Protein AF-A0A925AE69-F1 (afdb_monomer)

Radius of gyration: 18.19 Å; Cα contacts (8 Å, |Δi|>4): 102; chains: 1; bounding box: 40×40×45 Å

Nearest PDB structures (foldseek):
  1q5w-assembly1_A  TM=8.153E-01  e=2.415E+00  Rattus norvegicus
  9dby-assembly1_M  TM=7.372E-01  e=3.594E+00  Homo sapiens
  4kt1-assembly1_E  TM=1.755E-01  e=3.594E+00  Homo sapiens
  4cdk-assembly4_F  TM=1.768E-01  e=5.715E+00  Homo sapiens

Mean predicted aligned error: 9.08 Å

Solvent-accessible surface area (backbone atoms only — not comparable to full-atom values): 6096 Å² total; per-residue (Å²): 143,66,73,69,63,56,73,70,42,56,83,77,28,79,81,66,82,87,84,86,74,83,62,47,44,97,85,67,46,67,72,71,64,61,80,40,80,56,70,51,74,49,74,58,87,92,47,73,50,77,44,68,33,28,40,46,94,78,38,67,69,34,62,35,88,82,84,63,47,82,39,61,36,52,45,61,48,40,93,86,78,62,48,73,37,72,79,82,76,76,80,128

Structure (mmCIF, N/CA/C/O backbone):
data_AF-A0A925AE69-F1
#
_entry.id   AF-A0A925AE69-F1
#
loop_
_atom_site.group_PDB
_atom_site.id
_atom_site.type_symbol
_atom_site.label_atom_id
_atom_site.label_alt_id
_atom_site.label_comp_id
_atom_site.label_asym_id
_atom_site.label_entity_id
_atom_site.label_seq_id
_atom_site.pdbx_PDB_ins_code
_atom_site.Cartn_x
_atom_site.Cartn_y
_atom_site.Cartn_z
_atom_site.occupancy
_atom_site.B_iso_or_equiv
_atom_site.auth_seq_id
_atom_site.auth_comp_id
_atom_site.auth_asym_id
_atom_site.auth_atom_id
_atom_site.pdbx_PDB_model_num
ATOM 1 N N . MET A 1 1 ? 2.114 8.669 21.690 1.00 47.25 1 MET A N 1
ATOM 2 C CA . MET A 1 1 ? 2.144 10.042 21.143 1.00 47.25 1 MET A CA 1
ATOM 3 C C . MET A 1 1 ? 0.938 10.226 20.226 1.00 47.25 1 MET A C 1
ATOM 5 O O . MET A 1 1 ? 1.053 10.005 19.035 1.00 47.25 1 MET A O 1
ATOM 9 N N . LEU A 1 2 ? -0.226 10.544 20.793 1.00 56.34 2 LEU A N 1
ATOM 10 C CA . LEU A 1 2 ? -1.406 11.043 20.072 1.00 56.34 2 LEU A CA 1
ATOM 11 C C . LEU A 1 2 ? -1.735 12.539 20.326 1.00 56.34 2 LEU A C 1
ATOM 13 O O . LEU A 1 2 ? -2.354 13.131 19.449 1.00 56.34 2 LEU A O 1
ATOM 17 N N . PRO A 1 3 ? -1.331 13.204 21.437 1.00 54.97 3 PRO A N 1
ATOM 18 C CA . PRO A 1 3 ? -1.961 14.474 21.823 1.00 54.97 3 PRO A CA 1
ATOM 19 C C . PRO A 1 3 ? -1.540 15.685 20.975 1.00 54.97 3 PRO A C 1
ATOM 21 O O . PRO A 1 3 ? -2.117 16.756 21.111 1.00 54.97 3 PRO A O 1
ATOM 24 N N . LEU A 1 4 ? -0.535 15.546 20.101 1.00 58.09 4 LEU A N 1
ATOM 25 C CA . LEU A 1 4 ? -0.015 16.672 19.320 1.00 58.09 4 LEU A CA 1
ATOM 26 C C . LEU A 1 4 ? -0.874 17.003 18.087 1.00 58.09 4 LEU A C 1
ATOM 28 O O . LEU A 1 4 ? -0.892 18.146 17.652 1.00 58.09 4 LEU A O 1
ATOM 32 N N . ILE A 1 5 ? -1.570 16.013 17.515 1.00 58.94 5 ILE A N 1
ATOM 33 C CA . ILE A 1 5 ? -2.340 16.195 16.273 1.00 58.94 5 ILE A CA 1
ATOM 34 C C . ILE A 1 5 ? -3.691 16.863 16.569 1.00 58.94 5 ILE A C 1
ATOM 36 O O . ILE A 1 5 ? -4.116 17.748 15.834 1.00 58.94 5 ILE A O 1
ATOM 40 N N . GLU A 1 6 ? -4.333 16.480 17.671 1.00 52.62 6 GLU A N 1
ATOM 41 C CA . GLU A 1 6 ? -5.623 17.028 18.105 1.00 52.62 6 GLU A CA 1
ATOM 42 C C . GLU A 1 6 ? -5.489 18.502 18.525 1.00 52.62 6 GLU A C 1
ATOM 44 O O . GLU A 1 6 ? -6.252 19.352 18.076 1.00 52.62 6 GLU A O 1
ATOM 49 N N . ALA A 1 7 ? -4.431 18.837 19.276 1.00 59.03 7 ALA A N 1
ATOM 50 C CA . ALA A 1 7 ? -4.151 20.206 19.713 1.00 59.03 7 ALA A CA 1
ATOM 51 C C . ALA A 1 7 ? -3.761 21.166 18.569 1.00 59.03 7 ALA A C 1
ATOM 53 O O . ALA A 1 7 ? -3.912 22.377 18.711 1.00 59.03 7 ALA A O 1
ATOM 54 N N . ALA A 1 8 ? -3.258 20.652 17.440 1.00 63.16 8 ALA A N 1
ATOM 55 C CA . ALA A 1 8 ? -2.820 21.468 16.304 1.00 63.16 8 ALA A CA 1
ATOM 56 C C . ALA A 1 8 ? -3.940 21.779 15.291 1.00 63.16 8 ALA A C 1
ATOM 58 O O . ALA A 1 8 ? -3.788 22.695 14.486 1.00 63.16 8 ALA A O 1
ATOM 59 N N . ALA A 1 9 ? -5.046 21.027 15.306 1.00 66.44 9 ALA A N 1
ATOM 60 C CA . ALA A 1 9 ? -6.085 21.093 14.275 1.00 66.44 9 ALA A CA 1
ATOM 61 C C . ALA A 1 9 ? -7.215 22.106 14.562 1.00 66.44 9 ALA A C 1
ATOM 63 O O . ALA A 1 9 ? -8.031 22.366 13.676 1.00 66.44 9 ALA A O 1
ATOM 64 N N . GLY A 1 10 ? -7.268 22.697 15.763 1.00 68.38 10 GLY A N 1
ATOM 65 C CA . GLY A 1 10 ? -8.338 23.627 16.156 1.00 68.38 10 GLY A CA 1
ATOM 66 C C . GLY A 1 10 ? -9.736 23.007 16.007 1.00 68.38 10 GLY A C 1
ATOM 67 O O . GLY A 1 10 ? -9.892 21.794 16.120 1.00 68.38 10 GLY A O 1
ATOM 68 N N . GLU A 1 11 ? -10.749 23.816 15.687 1.00 69.88 11 GLU A N 1
ATOM 69 C CA . GLU A 1 11 ? -12.138 23.348 15.494 1.00 69.88 11 GLU A CA 1
ATOM 70 C C . GLU A 1 11 ? -12.288 22.308 14.358 1.00 69.88 11 GLU A C 1
ATOM 72 O O . GLU A 1 11 ? -13.187 21.471 14.391 1.00 69.88 11 GLU A O 1
ATOM 77 N N . MET A 1 12 ? -11.378 22.274 13.369 1.00 66.19 12 MET A N 1
ATOM 78 C CA . MET A 1 12 ? -11.375 21.228 12.328 1.00 66.19 12 MET A CA 1
ATOM 79 C C . MET A 1 12 ? -11.020 19.836 12.879 1.00 66.19 12 MET A C 1
ATOM 81 O O . MET A 1 12 ? -11.368 18.827 12.262 1.00 66.19 12 MET A O 1
ATOM 85 N N . GLY A 1 13 ? -10.327 19.770 14.019 1.00 65.31 13 GLY A N 1
ATOM 86 C CA . GLY A 1 13 ? -9.919 18.523 14.664 1.00 65.31 13 GLY A CA 1
ATOM 87 C C . GLY A 1 13 ? -11.032 17.818 15.435 1.00 65.31 13 GLY A C 1
ATOM 88 O O . GLY A 1 13 ? -10.929 16.611 15.638 1.00 65.31 13 GLY A O 1
ATOM 89 N N . GLU A 1 14 ? -12.106 18.526 15.808 1.00 71.31 14 GLU A N 1
ATOM 90 C CA . GLU A 1 14 ? -13.136 18.021 16.736 1.00 71.31 14 GLU A CA 1
ATOM 91 C C . GLU A 1 14 ? -13.862 16.760 16.238 1.00 71.31 14 GLU A C 1
ATOM 93 O O . GLU A 1 14 ? -14.396 15.993 17.035 1.00 71.31 14 GLU A O 1
ATOM 98 N N . ASN A 1 15 ? -13.859 16.504 14.925 1.00 73.75 15 ASN A N 1
ATOM 99 C CA . ASN A 1 15 ? -14.465 15.311 14.323 1.00 73.75 15 ASN A CA 1
ATOM 100 C C . ASN A 1 15 ? -13.450 14.344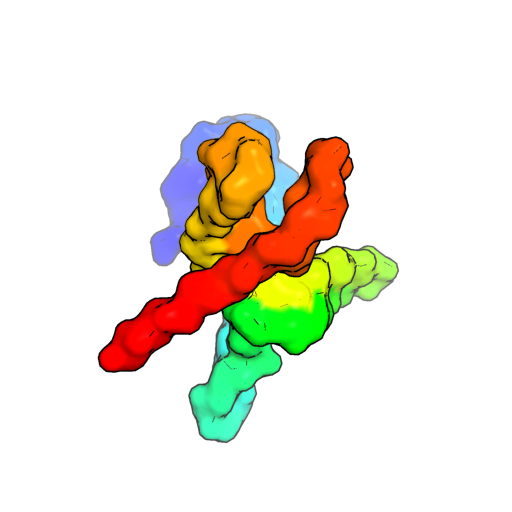 13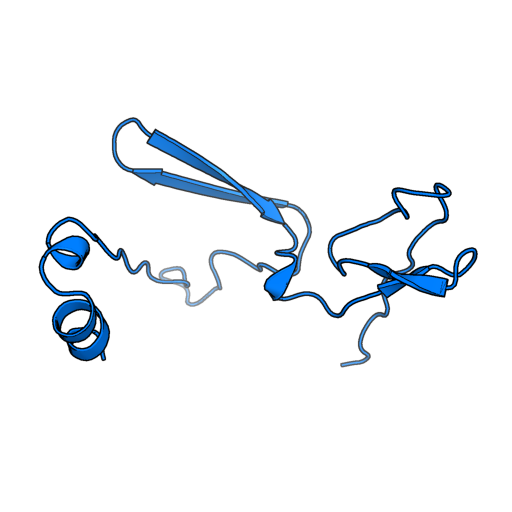.686 1.00 73.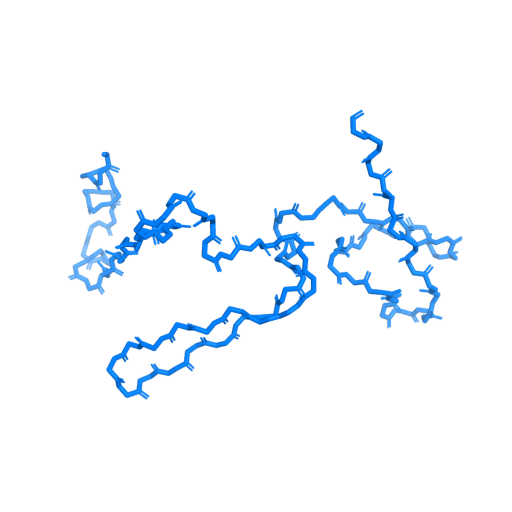75 15 ASN A C 1
ATOM 102 O O . ASN A 1 15 ? -13.845 13.418 12.969 1.00 73.75 15 ASN A O 1
ATOM 106 N N . MET A 1 16 ? -12.147 14.515 13.927 1.00 77.88 16 MET A N 1
ATOM 107 C CA . MET A 1 16 ? -11.136 13.589 13.420 1.00 77.88 16 MET A CA 1
ATOM 108 C C . MET A 1 16 ? -10.955 12.401 14.370 1.00 77.88 16 MET A C 1
ATOM 110 O O . MET A 1 16 ? -10.470 12.542 15.486 1.00 77.88 16 MET A O 1
ATOM 114 N N . GLN A 1 17 ? -11.291 11.200 13.900 1.00 77.75 17 GLN A N 1
ATOM 115 C CA . GLN A 1 17 ? -11.116 9.964 14.665 1.00 77.75 17 GLN A CA 1
ATOM 116 C C . GLN A 1 17 ? -9.954 9.148 14.098 1.00 77.75 17 GLN A C 1
ATOM 118 O O . GLN A 1 17 ? -9.968 8.758 12.929 1.00 77.75 17 GLN A O 1
ATOM 123 N N . VAL A 1 18 ? -8.952 8.866 14.932 1.00 80.75 18 VAL A N 1
ATOM 124 C CA . VAL A 1 18 ? -7.805 8.026 14.567 1.00 80.75 18 VAL A CA 1
ATOM 125 C C . VAL A 1 18 ? -7.945 6.666 15.240 1.00 80.75 18 VAL A C 1
ATOM 127 O O . VAL A 1 18 ? -8.014 6.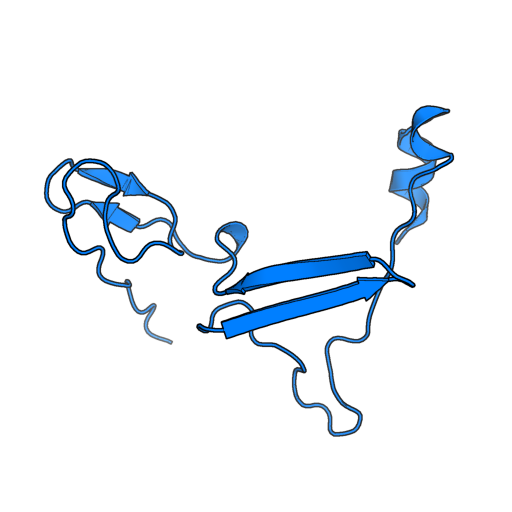570 16.463 1.00 80.75 18 VAL A O 1
ATOM 130 N N . PHE A 1 19 ? -7.953 5.605 14.437 1.00 82.62 19 PHE A N 1
ATOM 131 C CA . PHE A 1 19 ? -8.036 4.228 14.916 1.00 82.62 19 PHE A CA 1
ATOM 132 C C . PHE A 1 19 ? -6.684 3.534 14.768 1.00 82.62 19 PHE A C 1
ATOM 134 O O . PHE A 1 19 ? -6.091 3.537 13.689 1.00 82.62 19 PHE A O 1
ATOM 141 N N . TYR A 1 20 ? -6.222 2.902 15.845 1.00 82.56 20 TYR A N 1
ATOM 142 C CA . TYR A 1 20 ? -5.020 2.076 15.850 1.00 82.56 20 TYR A CA 1
ATOM 143 C C . TYR A 1 20 ? -5.413 0.609 15.986 1.00 82.56 20 TYR A C 1
ATOM 145 O O . TYR A 1 20 ? -6.201 0.247 16.857 1.00 82.56 20 TYR A O 1
ATOM 153 N N . PHE A 1 21 ? -4.839 -0.230 15.131 1.00 83.69 21 PHE A N 1
ATOM 154 C CA . PHE A 1 21 ? -5.052 -1.673 15.133 1.00 83.69 21 PHE A CA 1
ATOM 155 C C . PHE A 1 21 ? -3.723 -2.372 15.396 1.00 83.69 21 PHE A C 1
ATOM 157 O O . PHE A 1 21 ? -2.677 -1.932 14.910 1.00 83.69 21 PHE A O 1
ATOM 164 N N . GLU A 1 22 ? -3.749 -3.474 16.143 1.00 85.56 22 GLU A N 1
ATOM 165 C CA . GLU A 1 22 ? -2.566 -4.319 16.277 1.00 85.56 22 GLU A CA 1
ATOM 166 C C . GLU A 1 22 ? -2.193 -4.905 14.912 1.00 85.56 22 GLU A C 1
ATOM 168 O O . GLU A 1 22 ? -3.016 -5.507 14.230 1.00 85.56 22 GLU A O 1
ATOM 173 N N . GLY A 1 23 ? -0.937 -4.730 14.499 1.00 84.75 23 GLY A N 1
ATOM 174 C CA . GLY A 1 23 ? -0.442 -5.232 13.213 1.00 84.75 23 GLY A CA 1
ATOM 175 C C . GLY A 1 23 ? -0.002 -6.698 13.233 1.00 84.75 23 GLY A C 1
ATOM 176 O O . GLY A 1 23 ? 0.499 -7.196 12.223 1.00 84.75 23 GLY A O 1
ATOM 177 N N . LYS A 1 24 ? -0.131 -7.389 14.371 1.00 89.81 24 LYS A N 1
ATOM 178 C CA . LYS A 1 24 ? 0.325 -8.770 14.571 1.00 89.81 24 LYS A CA 1
ATOM 179 C C . LYS A 1 24 ? -0.809 -9.641 15.111 1.00 89.81 24 LYS A C 1
ATOM 181 O O . LYS A 1 24 ? -1.634 -9.176 15.883 1.00 89.81 24 LYS A O 1
ATOM 186 N N . SER A 1 25 ? -0.828 -10.908 14.702 1.00 86.00 25 SER A N 1
ATOM 187 C CA . SER A 1 25 ? -1.681 -11.941 15.299 1.00 86.00 25 SER A CA 1
ATOM 188 C C . SER A 1 25 ? -1.217 -12.269 16.722 1.00 86.00 25 SER A C 1
ATOM 190 O O . SER A 1 25 ? -0.080 -11.971 17.095 1.00 86.00 25 SER A O 1
ATOM 192 N N . LYS A 1 26 ? -2.056 -12.992 17.475 1.00 86.81 26 LYS A N 1
ATOM 193 C CA . LYS A 1 26 ? -1.712 -13.578 18.783 1.00 86.81 26 LYS A CA 1
ATOM 194 C C . LYS A 1 26 ? -0.438 -14.433 18.730 1.00 86.81 26 LYS A C 1
ATOM 196 O O . LYS A 1 26 ? 0.310 -14.473 19.696 1.00 86.81 26 LYS A O 1
ATOM 201 N N . ASP A 1 27 ? -0.156 -15.043 17.578 1.00 88.25 27 ASP A N 1
ATOM 202 C CA . ASP A 1 27 ? 1.047 -15.849 17.322 1.00 88.25 27 ASP A CA 1
ATOM 203 C C . ASP A 1 27 ? 2.275 -15.017 16.893 1.00 88.25 27 ASP A C 1
ATOM 205 O O . ASP A 1 27 ? 3.271 -15.561 16.417 1.00 88.25 27 ASP A O 1
ATOM 209 N N . GLY A 1 28 ? 2.199 -13.683 16.960 1.00 87.75 28 GLY A N 1
ATOM 210 C CA . GLY A 1 28 ? 3.297 -12.767 16.631 1.00 87.75 28 GLY A CA 1
ATOM 211 C C . GLY A 1 28 ? 3.550 -12.535 15.135 1.00 87.75 28 GLY A C 1
ATOM 212 O O . GLY A 1 28 ? 4.392 -11.707 14.781 1.00 87.75 28 GLY A O 1
ATOM 213 N N . LYS A 1 29 ? 2.823 -13.218 14.242 1.00 87.88 29 LYS A N 1
ATOM 214 C CA . LYS A 1 29 ? 2.918 -13.031 12.781 1.00 87.88 29 LYS A CA 1
ATOM 215 C C . LYS A 1 29 ? 2.284 -11.708 12.353 1.00 87.88 29 LYS A C 1
ATOM 217 O O . LYS A 1 29 ? 1.216 -11.366 12.849 1.00 87.88 29 LYS A O 1
ATOM 222 N N . ALA A 1 30 ? 2.904 -10.993 11.412 1.00 87.31 30 ALA A N 1
ATOM 223 C CA . ALA A 1 30 ? 2.303 -9.801 10.813 1.00 87.31 30 ALA A CA 1
ATOM 224 C C . ALA A 1 30 ? 0.966 -10.159 10.144 1.00 87.31 30 ALA A C 1
ATOM 226 O O . ALA A 1 30 ? 0.895 -11.138 9.401 1.00 87.31 30 ALA A O 1
ATOM 227 N N . LEU A 1 31 ? -0.082 -9.378 10.415 1.00 87.06 31 LEU A N 1
ATOM 228 C CA . LEU A 1 31 ? -1.407 -9.608 9.829 1.00 87.06 31 LEU A CA 1
ATOM 229 C C . LEU A 1 31 ? -1.427 -9.302 8.330 1.00 87.06 31 LEU A C 1
ATOM 231 O O . LEU A 1 31 ? -2.158 -9.947 7.586 1.00 87.06 31 LEU A O 1
ATOM 235 N N . ILE A 1 32 ? -0.615 -8.335 7.899 1.00 88.56 32 ILE A N 1
ATOM 236 C CA . ILE A 1 32 ? -0.508 -7.867 6.518 1.00 88.56 32 ILE A CA 1
ATOM 237 C C . ILE A 1 32 ? 0.943 -7.513 6.200 1.00 88.56 32 ILE A C 1
ATOM 239 O O . ILE A 1 32 ? 1.647 -6.929 7.023 1.00 88.56 32 ILE A O 1
ATOM 243 N N . ASP A 1 33 ? 1.358 -7.829 4.975 1.00 90.44 33 ASP A N 1
ATOM 244 C CA . ASP A 1 33 ? 2.562 -7.286 4.352 1.00 90.44 33 ASP A CA 1
ATOM 245 C C . ASP A 1 33 ? 2.129 -6.247 3.303 1.00 90.44 33 ASP A C 1
ATOM 247 O O . ASP A 1 33 ? 1.589 -6.625 2.260 1.00 90.44 33 ASP A O 1
ATOM 251 N N . PRO A 1 34 ? 2.321 -4.941 3.556 1.00 90.19 34 PRO A N 1
ATOM 252 C CA . PRO A 1 34 ? 1.825 -3.891 2.674 1.00 90.19 34 PRO A CA 1
ATOM 253 C C . PRO A 1 34 ? 2.662 -3.727 1.393 1.00 90.19 34 PRO A C 1
ATOM 255 O O . PRO A 1 34 ? 2.315 -2.899 0.547 1.00 90.19 34 PRO A O 1
ATOM 258 N N . THR A 1 35 ? 3.747 -4.496 1.247 1.00 90.50 35 THR A N 1
ATOM 259 C CA . THR A 1 35 ? 4.641 -4.494 0.075 1.00 90.50 35 THR A CA 1
ATOM 260 C C . THR A 1 35 ? 4.368 -5.647 -0.891 1.00 90.50 35 THR A C 1
ATOM 262 O O . THR A 1 35 ? 4.911 -5.678 -1.996 1.00 90.50 35 THR A O 1
ATOM 265 N N . ARG A 1 36 ? 3.500 -6.589 -0.508 1.00 90.00 36 ARG A N 1
ATOM 266 C CA . ARG A 1 36 ? 3.102 -7.722 -1.351 1.00 90.00 36 ARG A CA 1
ATOM 267 C C . ARG A 1 36 ? 1.780 -7.457 -2.048 1.00 90.00 36 ARG A C 1
ATOM 269 O O . ARG A 1 36 ? 0.946 -6.703 -1.567 1.00 90.00 36 ARG A O 1
ATOM 276 N N . GLU A 1 37 ? 1.577 -8.114 -3.184 1.00 91.00 37 GLU A N 1
ATOM 277 C CA . GLU A 1 37 ? 0.304 -8.061 -3.901 1.00 91.00 37 GLU A CA 1
ATOM 278 C C . GLU A 1 37 ? -0.839 -8.612 -3.043 1.00 91.00 37 GLU A C 1
ATOM 280 O O . GLU A 1 37 ? -0.704 -9.631 -2.364 1.00 91.00 37 GLU A O 1
ATOM 285 N N . GLY A 1 38 ? -1.989 -7.946 -3.103 1.00 92.19 38 GLY A N 1
ATOM 286 C CA . GLY A 1 38 ? -3.161 -8.335 -2.333 1.00 92.19 38 GLY A CA 1
ATOM 287 C C . GLY A 1 38 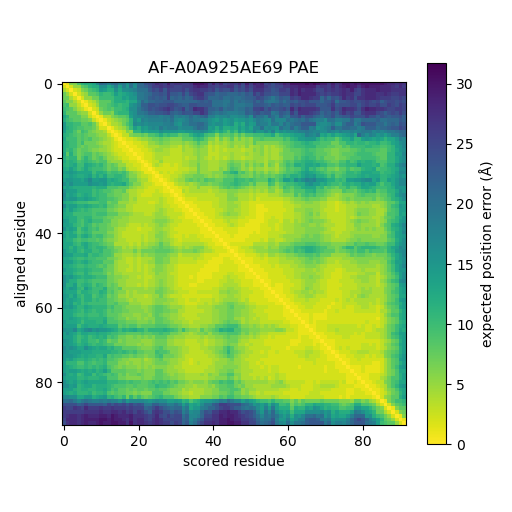? -4.087 -7.158 -2.070 1.00 92.19 38 GLY A C 1
ATOM 288 O O . GLY A 1 38 ? -4.069 -6.147 -2.779 1.00 92.19 38 GLY A O 1
ATOM 289 N N . PHE A 1 39 ? -4.911 -7.297 -1.035 1.00 92.31 39 PHE A N 1
ATOM 290 C CA . PHE A 1 39 ? -5.829 -6.255 -0.601 1.00 92.31 39 PHE A CA 1
ATOM 291 C C . PHE A 1 39 ? -5.846 -6.165 0.921 1.00 92.31 39 PHE A C 1
ATOM 293 O O . PHE A 1 39 ? -5.914 -7.184 1.604 1.00 92.31 39 PHE A O 1
ATOM 300 N N . LEU A 1 40 ? -5.841 -4.937 1.430 1.00 91.25 40 LEU A N 1
ATOM 301 C CA . LEU A 1 40 ? -6.196 -4.630 2.811 1.00 91.25 40 LEU A CA 1
ATOM 302 C C . LEU A 1 40 ? -7.640 -4.129 2.810 1.00 91.25 40 LEU A C 1
ATOM 304 O O . LEU A 1 40 ? -7.992 -3.245 2.030 1.00 91.25 40 LEU A O 1
ATOM 308 N N . GLN A 1 41 ? -8.476 -4.673 3.684 1.00 92.44 41 GLN A N 1
ATOM 309 C CA . GLN A 1 41 ? -9.857 -4.239 3.836 1.00 92.44 41 GLN A CA 1
ATOM 310 C C . GLN A 1 41 ? -10.098 -3.837 5.285 1.00 92.44 41 GLN A C 1
ATOM 312 O O . GLN A 1 41 ? -9.854 -4.618 6.199 1.00 92.44 41 GLN A O 1
ATOM 317 N N . VAL A 1 42 ? -10.575 -2.612 5.482 1.00 89.75 42 VAL A N 1
ATOM 318 C CA . VAL A 1 42 ? -10.916 -2.072 6.797 1.00 89.75 42 VAL A CA 1
ATOM 319 C C . VAL A 1 42 ? -12.426 -1.893 6.842 1.00 89.75 42 VAL A C 1
ATOM 321 O O . VAL A 1 42 ? -12.993 -1.161 6.027 1.00 89.75 42 VAL A O 1
ATOM 324 N N . LYS A 1 43 ? -13.083 -2.582 7.776 1.00 91.19 43 LYS A N 1
ATOM 325 C CA . LYS A 1 43 ? -14.523 -2.462 8.011 1.00 91.19 43 LYS A CA 1
ATOM 326 C C . LYS A 1 43 ? -14.761 -1.629 9.267 1.00 91.19 43 LYS A C 1
ATOM 328 O O . LYS A 1 43 ? -14.325 -2.011 10.348 1.00 91.19 43 LYS A O 1
ATOM 333 N N . LEU A 1 44 ? -15.451 -0.505 9.109 1.00 89.06 44 LEU A N 1
ATOM 334 C CA . LEU A 1 44 ? -15.822 0.422 10.177 1.00 89.06 44 LEU A CA 1
ATOM 335 C C . LEU A 1 44 ? -17.346 0.574 10.167 1.00 89.06 44 LEU A C 1
ATOM 337 O O . LEU A 1 44 ? -17.905 1.299 9.343 1.00 89.06 44 LEU A O 1
ATOM 341 N N . GLY A 1 45 ? -18.020 -0.167 11.051 1.00 89.00 45 GLY A N 1
ATOM 342 C CA . GLY A 1 45 ? -19.479 -0.285 11.047 1.00 89.00 45 GLY A CA 1
ATOM 343 C C . GLY A 1 45 ? -19.985 -0.861 9.722 1.00 89.00 45 GLY A C 1
ATOM 344 O O . GLY A 1 45 ? -19.622 -1.975 9.334 1.00 89.00 45 GLY A O 1
ATOM 345 N N . GLU A 1 46 ? -20.801 -0.084 9.013 1.00 93.56 46 GLU A N 1
ATOM 346 C CA . GLU A 1 46 ? -21.333 -0.438 7.690 1.00 93.56 46 GLU A CA 1
ATOM 347 C C . GLU A 1 46 ? -20.391 -0.054 6.538 1.00 93.56 46 GLU A C 1
ATOM 349 O O . GLU A 1 46 ? -20.538 -0.543 5.416 1.00 93.56 46 GLU A O 1
ATOM 354 N N . ARG A 1 47 ? -19.383 0.791 6.794 1.00 91.94 47 ARG A N 1
ATOM 355 C CA . ARG A 1 47 ? -18.428 1.216 5.768 1.00 91.94 47 ARG A CA 1
ATOM 356 C C . ARG A 1 47 ? -17.313 0.202 5.624 1.00 91.94 47 ARG A C 1
ATOM 358 O O . ARG A 1 47 ? -16.747 -0.282 6.600 1.00 91.94 47 ARG A O 1
ATOM 365 N N . THR A 1 48 ? -16.956 -0.070 4.378 1.00 94.38 48 THR A N 1
ATOM 366 C CA . THR A 1 48 ? -15.838 -0.945 4.055 1.00 94.38 48 THR A CA 1
ATOM 367 C C . THR A 1 48 ? -14.910 -0.242 3.082 1.00 94.38 48 THR A C 1
ATOM 369 O O . THR A 1 48 ? -15.298 0.057 1.956 1.00 94.38 48 THR A O 1
ATOM 372 N N . VAL A 1 49 ? -13.682 0.018 3.520 1.00 92.25 49 VAL A N 1
ATOM 373 C CA . VAL A 1 49 ? -12.640 0.640 2.703 1.00 92.25 49 VAL A CA 1
ATOM 374 C C . VAL A 1 49 ? -11.681 -0.447 2.246 1.00 92.25 49 VAL A C 1
ATOM 376 O O . VAL A 1 49 ? -11.189 -1.232 3.058 1.00 92.25 49 VAL A O 1
ATOM 379 N N . ARG A 1 50 ? -11.426 -0.516 0.939 1.00 94.31 50 ARG A N 1
ATOM 380 C CA . ARG A 1 50 ? -10.530 -1.505 0.336 1.00 94.31 50 ARG A CA 1
ATOM 381 C C . ARG A 1 50 ? -9.327 -0.805 -0.280 1.00 94.31 50 ARG A C 1
ATOM 383 O O . ARG A 1 50 ? -9.477 0.012 -1.182 1.00 94.31 50 ARG A O 1
ATOM 390 N N . PHE A 1 51 ? -8.144 -1.191 0.167 1.00 91.94 51 PHE A N 1
ATOM 391 C CA . PHE A 1 51 ? -6.860 -0.742 -0.351 1.00 91.94 51 PHE A CA 1
ATOM 392 C C . PHE A 1 51 ? -6.245 -1.847 -1.205 1.00 91.94 51 PHE A C 1
ATOM 394 O O . PHE A 1 51 ? -6.246 -3.020 -0.820 1.00 91.94 51 PHE A O 1
ATOM 401 N N . ARG A 1 52 ? -5.716 -1.479 -2.372 1.00 92.38 52 ARG A N 1
ATOM 402 C CA . ARG A 1 52 ? -4.927 -2.382 -3.214 1.00 92.38 52 ARG A CA 1
ATOM 403 C C . ARG A 1 52 ? -3.472 -2.337 -2.764 1.00 92.38 52 ARG A C 1
ATOM 405 O O . ARG A 1 52 ? -2.950 -1.254 -2.515 1.00 92.38 52 ARG A O 1
ATOM 412 N N . LEU A 1 53 ? -2.851 -3.505 -2.661 1.00 92.94 53 LEU A N 1
ATOM 413 C CA . LEU A 1 53 ? -1.440 -3.647 -2.325 1.00 92.94 53 LEU A CA 1
ATOM 414 C C . LEU A 1 53 ? -0.620 -4.003 -3.583 1.00 92.94 53 LEU A C 1
ATOM 416 O O . LEU A 1 53 ? -1.171 -4.645 -4.486 1.00 92.94 53 LEU A O 1
ATOM 420 N N . PRO A 1 54 ? 0.667 -3.616 -3.652 1.00 93.69 54 PRO A N 1
ATOM 421 C CA . PRO A 1 54 ? 1.415 -2.909 -2.609 1.00 93.69 54 PRO A CA 1
ATOM 422 C C . PRO A 1 54 ? 1.018 -1.435 -2.461 1.00 93.69 54 PRO A C 1
ATOM 424 O O . PRO A 1 54 ? 0.596 -0.793 -3.424 1.00 93.69 54 PRO A O 1
ATOM 427 N N . LEU A 1 55 ? 1.155 -0.887 -1.250 1.00 92.25 55 LEU A N 1
ATOM 428 C CA . LEU A 1 55 ? 0.882 0.531 -1.006 1.00 92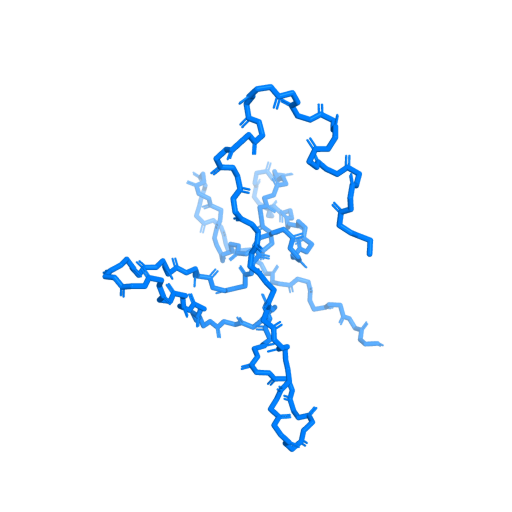.25 55 LEU A CA 1
ATOM 429 C C . LEU A 1 55 ? 1.926 1.390 -1.719 1.00 92.25 55 LEU A C 1
ATOM 431 O O . LEU A 1 55 ? 3.109 1.318 -1.404 1.00 92.25 55 LEU A O 1
ATOM 435 N N . ALA A 1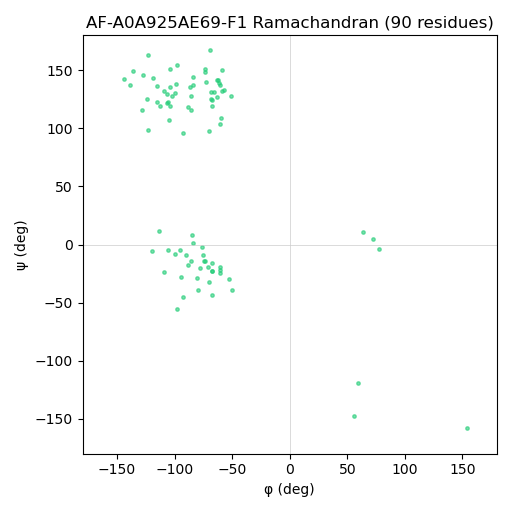 56 ? 1.475 2.240 -2.642 1.00 89.50 56 ALA A N 1
ATOM 436 C CA . ALA A 1 56 ? 2.334 3.118 -3.436 1.00 89.50 56 ALA A CA 1
ATOM 437 C C . ALA A 1 56 ? 3.330 3.932 -2.594 1.00 89.50 56 ALA A C 1
ATOM 439 O O . ALA A 1 56 ? 4.479 4.066 -2.991 1.00 89.50 56 ALA A O 1
ATOM 440 N N . SER A 1 57 ? 2.907 4.420 -1.424 1.00 89.56 57 SER A N 1
ATOM 441 C CA . SER A 1 57 ? 3.729 5.213 -0.501 1.00 89.56 57 SER A CA 1
ATOM 442 C C . SER A 1 57 ? 4.882 4.443 0.147 1.00 89.56 57 SER A C 1
ATOM 444 O O . SER A 1 57 ? 5.782 5.062 0.705 1.00 89.56 57 SER A O 1
ATOM 446 N N . LEU A 1 58 ? 4.856 3.108 0.101 1.00 90.81 58 LEU A N 1
ATOM 447 C CA . LEU A 1 58 ? 5.892 2.237 0.662 1.00 90.81 58 LEU A CA 1
ATOM 448 C C . LEU A 1 58 ? 6.785 1.612 -0.413 1.00 90.81 58 LEU A C 1
ATOM 450 O O . LEU A 1 58 ? 7.739 0.909 -0.081 1.00 90.81 58 LEU A O 1
ATOM 454 N N . MET A 1 59 ? 6.475 1.841 -1.688 1.00 89.88 59 MET A N 1
ATOM 455 C CA . MET A 1 59 ? 7.233 1.284 -2.798 1.00 89.88 59 MET A CA 1
ATOM 456 C C . MET A 1 59 ? 8.211 2.327 -3.340 1.00 89.88 59 MET A C 1
ATOM 458 O O . MET A 1 59 ? 7.826 3.485 -3.499 1.00 89.88 59 MET A O 1
ATOM 462 N N . PRO A 1 60 ? 9.455 1.937 -3.670 1.00 90.38 60 PRO A N 1
ATOM 463 C CA . PRO A 1 6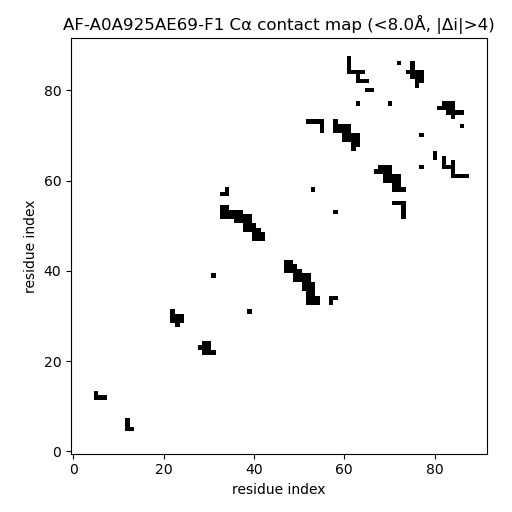0 ? 10.365 2.829 -4.375 1.00 90.38 60 PRO A CA 1
ATOM 464 C C . PRO A 1 60 ? 9.783 3.177 -5.745 1.00 90.38 60 PRO A C 1
ATOM 466 O O . PRO A 1 60 ? 9.190 2.322 -6.406 1.00 90.38 60 PRO A O 1
ATOM 469 N N . GLU A 1 61 ? 9.948 4.423 -6.171 1.00 91.75 61 GLU A N 1
ATOM 470 C CA . GLU A 1 61 ? 9.549 4.847 -7.511 1.00 91.75 61 GLU A CA 1
ATOM 471 C C . GLU A 1 61 ? 10.268 4.027 -8.587 1.00 91.75 61 GLU A C 1
ATOM 473 O O . GLU A 1 61 ? 11.389 3.557 -8.389 1.00 91.75 61 GLU A O 1
ATOM 478 N N . LYS A 1 62 ? 9.616 3.854 -9.736 1.00 91.12 62 LYS A N 1
ATOM 479 C CA . LYS A 1 62 ? 10.171 3.145 -10.891 1.00 91.12 62 LYS A CA 1
ATOM 480 C C . LYS A 1 62 ? 10.340 4.110 -12.044 1.00 91.12 62 LYS A C 1
ATOM 482 O O . LYS A 1 62 ? 9.418 4.857 -12.361 1.00 91.12 62 LYS A O 1
ATOM 487 N N . LYS A 1 63 ? 11.475 4.025 -12.728 1.00 92.50 63 LYS A N 1
ATOM 488 C CA . LYS A 1 63 ? 11.693 4.762 -13.970 1.00 92.50 63 LYS A CA 1
ATOM 489 C C . LYS A 1 63 ? 11.151 3.976 -15.161 1.00 92.50 63 LYS A C 1
ATOM 491 O O . LYS A 1 63 ? 11.508 2.810 -15.344 1.00 92.50 63 LYS A O 1
ATOM 496 N N . CYS A 1 64 ? 10.317 4.602 -15.988 1.00 91.50 64 CYS A N 1
ATOM 497 C CA . CYS A 1 64 ? 9.881 3.994 -17.242 1.00 91.50 64 CYS A CA 1
ATOM 498 C C . CYS A 1 64 ? 11.079 3.830 -18.201 1.00 91.50 64 CYS A C 1
ATOM 500 O O . CYS A 1 64 ? 11.808 4.799 -18.419 1.00 91.50 64 CYS A O 1
ATOM 502 N N . PRO A 1 65 ? 11.300 2.651 -18.813 1.00 90.88 65 PRO A N 1
ATOM 503 C CA . PRO A 1 65 ? 12.410 2.453 -19.747 1.00 90.88 65 PRO A CA 1
ATOM 504 C C . PRO A 1 65 ? 12.227 3.184 -21.088 1.00 90.88 65 PRO A C 1
ATOM 506 O O . PRO A 1 65 ? 13.211 3.382 -21.794 1.00 90.88 65 PRO A O 1
ATOM 509 N N . THR A 1 66 ? 10.998 3.573 -21.442 1.00 92.62 66 THR A N 1
ATOM 510 C CA . THR A 1 66 ? 10.671 4.172 -22.745 1.00 92.62 66 THR A CA 1
ATOM 511 C C . THR A 1 66 ? 10.609 5.695 -22.674 1.00 92.62 66 THR A C 1
ATOM 513 O O . THR A 1 66 ? 11.334 6.364 -23.406 1.00 92.62 66 THR A O 1
ATOM 516 N N . CYS A 1 67 ? 9.794 6.257 -21.775 1.00 92.06 67 CYS A N 1
ATOM 517 C CA . CYS A 1 67 ? 9.658 7.710 -21.617 1.00 92.06 67 CYS A CA 1
ATOM 518 C C . CYS A 1 67 ? 10.545 8.325 -20.517 1.00 92.06 67 CYS A C 1
ATOM 520 O O . CYS A 1 67 ? 10.566 9.543 -20.370 1.00 92.06 67 CYS A O 1
ATOM 522 N N . ALA A 1 68 ? 11.280 7.510 -19.747 1.00 92.00 68 ALA A N 1
ATOM 523 C CA . ALA A 1 68 ? 12.161 7.940 -18.653 1.00 92.00 68 ALA A CA 1
ATOM 524 C C . ALA A 1 68 ? 11.476 8.636 -17.455 1.00 92.00 68 ALA A C 1
ATOM 526 O O . ALA A 1 68 ? 12.176 9.148 -16.579 1.00 92.00 68 ALA A O 1
ATOM 527 N N . GLU A 1 69 ? 10.146 8.617 -17.375 1.00 92.69 69 GLU A N 1
ATOM 528 C CA . GLU A 1 69 ? 9.379 9.221 -16.281 1.00 92.69 69 GLU A CA 1
ATOM 529 C C . GLU A 1 69 ? 9.466 8.409 -14.979 1.00 92.69 69 GLU A C 1
ATOM 531 O O . GLU A 1 69 ? 9.579 7.180 -15.010 1.00 92.69 69 GLU A O 1
ATOM 536 N N . MET A 1 70 ? 9.410 9.100 -13.837 1.00 92.75 70 MET A N 1
ATOM 537 C CA . MET A 1 70 ? 9.372 8.494 -12.503 1.00 92.75 70 MET A CA 1
ATOM 538 C C . MET A 1 70 ? 7.923 8.217 -12.110 1.00 92.75 70 MET A C 1
ATOM 540 O O . MET A 1 70 ? 7.104 9.128 -12.032 1.00 92.75 70 MET A O 1
ATOM 544 N N . LEU A 1 71 ? 7.605 6.947 -11.888 1.00 92.38 71 LEU A N 1
ATOM 545 C CA . LEU A 1 71 ? 6.250 6.460 -11.663 1.00 92.38 71 LEU A CA 1
ATOM 546 C C . LEU A 1 71 ? 6.148 5.727 -10.325 1.00 92.38 71 LEU A C 1
ATOM 548 O O . LEU A 1 71 ? 7.144 5.280 -9.752 1.00 92.38 71 LEU A O 1
ATOM 552 N N . SER A 1 72 ? 4.917 5.542 -9.842 1.00 90.75 72 SER A N 1
ATOM 553 C CA . SER A 1 72 ? 4.669 4.813 -8.597 1.00 90.75 72 SER A CA 1
ATOM 554 C C . SER A 1 72 ? 5.251 3.399 -8.643 1.00 90.75 72 SER A C 1
ATOM 556 O O . SER A 1 72 ? 4.970 2.619 -9.556 1.00 90.75 72 SER A O 1
ATOM 558 N N . GLY A 1 73 ? 5.957 3.013 -7.580 1.00 88.69 73 GLY A N 1
ATOM 559 C CA . GLY A 1 73 ? 6.468 1.652 -7.423 1.00 88.69 73 GLY A CA 1
ATOM 560 C C . GLY A 1 73 ? 5.401 0.560 -7.388 1.00 88.69 73 GLY A C 1
ATOM 561 O O . GLY A 1 73 ? 5.698 -0.607 -7.653 1.00 88.69 73 GLY A O 1
ATOM 562 N N . SER A 1 74 ? 4.149 0.928 -7.106 1.00 89.81 74 SER A N 1
ATOM 563 C CA . SER A 1 74 ? 3.014 0.000 -7.131 1.00 89.81 74 SER A CA 1
ATOM 564 C C . SER A 1 74 ? 2.561 -0.381 -8.543 1.00 89.81 74 SER A C 1
ATOM 566 O O . SER A 1 74 ? 1.811 -1.343 -8.712 1.00 89.81 74 SER A O 1
ATOM 568 N N . TRP A 1 75 ? 3.001 0.345 -9.574 1.00 91.00 75 TRP A N 1
ATOM 569 C CA . TRP A 1 75 ? 2.550 0.114 -10.940 1.00 91.00 75 TRP A CA 1
ATOM 570 C C . TRP A 1 75 ? 3.343 -0.993 -11.632 1.00 91.00 75 TRP A C 1
ATOM 572 O O . TRP A 1 75 ? 4.549 -1.168 -11.425 1.00 91.00 75 TRP A O 1
ATOM 582 N N . LYS A 1 76 ? 2.629 -1.751 -12.470 1.00 90.31 76 LYS A N 1
ATOM 583 C CA . LYS A 1 76 ? 3.192 -2.805 -13.330 1.00 90.31 76 LYS A CA 1
ATOM 584 C C . LYS A 1 76 ? 3.523 -2.294 -14.729 1.00 90.31 76 LYS A C 1
ATOM 586 O O . LYS A 1 76 ? 4.432 -2.815 -15.365 1.00 90.31 76 LYS A O 1
ATOM 591 N N . PHE A 1 77 ? 2.804 -1.271 -15.182 1.00 93.38 77 PHE A N 1
ATOM 592 C CA . PHE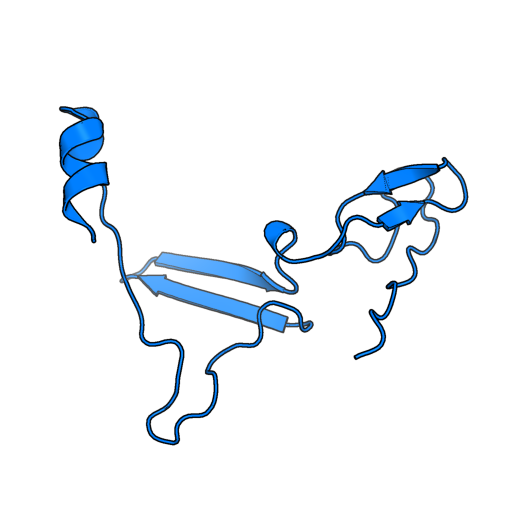 A 1 77 ? 2.934 -0.680 -16.507 1.00 93.38 77 PHE A CA 1
ATOM 593 C C . PHE A 1 77 ? 2.916 0.840 -16.400 1.00 93.38 77 PHE A C 1
ATOM 595 O O . PHE A 1 77 ? 2.275 1.393 -15.502 1.00 93.38 77 PHE A O 1
ATOM 602 N N . CYS A 1 78 ? 3.614 1.498 -17.317 1.00 92.44 78 CYS A N 1
ATOM 603 C CA . CYS A 1 78 ? 3.522 2.935 -17.507 1.00 92.44 78 CYS A CA 1
ATOM 604 C C . CYS A 1 78 ? 2.130 3.287 -18.064 1.00 92.44 78 CYS A C 1
ATOM 606 O O . CYS A 1 78 ? 1.695 2.653 -19.028 1.00 92.44 78 CYS A O 1
ATOM 608 N N . PRO A 1 79 ? 1.409 4.271 -17.497 1.00 93.69 79 PRO A N 1
ATOM 609 C CA . PRO A 1 79 ? 0.076 4.647 -17.970 1.00 93.69 79 PRO A CA 1
ATOM 610 C C . PRO A 1 79 ? 0.118 5.420 -19.293 1.00 93.69 79 PRO A C 1
ATOM 612 O O . PRO A 1 79 ? -0.920 5.583 -19.925 1.00 93.69 79 PRO A O 1
ATOM 615 N N . TRP A 1 80 ? 1.294 5.910 -19.691 1.00 94.19 80 TRP A N 1
ATOM 616 C CA . TRP A 1 80 ? 1.467 6.769 -20.859 1.00 94.19 80 TRP A CA 1
ATOM 617 C C . TRP A 1 80 ? 1.797 5.975 -22.120 1.00 94.19 80 TRP A C 1
ATOM 619 O O . TRP A 1 80 ? 1.210 6.214 -23.169 1.00 94.19 80 TRP A O 1
ATOM 629 N N . ASP A 1 81 ? 2.722 5.019 -22.015 1.00 92.88 81 ASP A N 1
ATOM 630 C CA . ASP A 1 81 ? 3.251 4.262 -23.158 1.00 92.88 81 ASP A CA 1
ATOM 631 C C . ASP A 1 81 ? 3.012 2.743 -23.057 1.00 92.88 81 ASP A C 1
ATOM 633 O O . ASP A 1 81 ? 3.307 2.005 -23.996 1.00 92.88 81 ASP A O 1
ATOM 637 N N . GLY A 1 82 ? 2.466 2.255 -21.936 1.00 91.81 82 GLY A N 1
ATOM 638 C CA . GLY A 1 82 ? 2.205 0.832 -21.707 1.00 91.81 82 GLY A CA 1
ATOM 639 C C . GLY A 1 82 ? 3.455 -0.019 -21.453 1.00 91.81 82 GLY A C 1
ATOM 640 O O . GLY A 1 82 ? 3.336 -1.241 -21.325 1.00 91.81 82 GLY A O 1
ATOM 641 N N . ALA A 1 83 ? 4.648 0.579 -21.354 1.00 92.38 83 ALA A N 1
ATOM 642 C CA . ALA A 1 83 ? 5.881 -0.155 -21.104 1.00 92.38 83 ALA A CA 1
ATOM 643 C C . ALA A 1 83 ? 5.850 -0.846 -19.732 1.00 92.38 83 ALA A C 1
ATOM 645 O O . ALA A 1 83 ? 5.364 -0.304 -18.735 1.00 92.38 83 ALA A O 1
ATOM 646 N N . SER A 1 84 ? 6.396 -2.062 -19.670 1.00 92.25 84 SER A N 1
ATOM 647 C CA . SER A 1 84 ? 6.475 -2.834 -18.429 1.00 92.25 84 SER A CA 1
ATOM 648 C C . SER A 1 84 ? 7.458 -2.191 -17.449 1.00 92.25 84 SER A C 1
ATOM 650 O O . SER A 1 84 ? 8.643 -2.036 -17.749 1.00 92.25 84 SER A O 1
ATOM 652 N N . LEU A 1 85 ? 6.989 -1.911 -16.233 1.00 87.94 85 LEU A N 1
ATOM 653 C CA . LEU A 1 85 ? 7.797 -1.385 -15.134 1.00 87.94 85 LEU A CA 1
ATOM 654 C C . LEU A 1 85 ? 8.307 -2.554 -14.289 1.00 87.94 85 LEU A C 1
ATOM 656 O O . LEU A 1 85 ? 7.602 -3.069 -13.412 1.00 87.94 85 LEU A O 1
ATOM 660 N N . LYS A 1 86 ? 9.532 -3.007 -14.569 1.00 77.44 86 LYS A N 1
ATOM 661 C CA . LYS A 1 86 ? 10.168 -4.066 -13.774 1.00 77.44 86 LYS A CA 1
ATOM 662 C C . LYS A 1 86 ? 10.304 -3.600 -12.324 1.00 77.44 86 LYS A C 1
ATOM 664 O O . LYS A 1 86 ? 10.622 -2.444 -12.060 1.00 77.44 86 LYS A O 1
ATOM 669 N N . ALA A 1 87 ? 10.003 -4.489 -11.383 1.00 61.72 87 ALA A N 1
ATOM 670 C CA . ALA A 1 87 ? 10.312 -4.233 -9.988 1.00 61.72 87 ALA A CA 1
ATOM 671 C C . ALA A 1 87 ? 11.833 -4.245 -9.829 1.00 61.72 87 ALA A C 1
ATOM 673 O O . ALA A 1 87 ? 12.474 -5.226 -10.199 1.00 61.72 87 ALA A O 1
ATOM 674 N N . GLU A 1 88 ? 12.408 -3.169 -9.299 1.00 54.41 88 GLU A N 1
ATOM 675 C CA . GLU A 1 88 ? 13.736 -3.266 -8.708 1.00 54.41 88 GLU A CA 1
ATOM 676 C C . GLU A 1 88 ? 13.572 -4.083 -7.423 1.00 54.41 88 GLU A C 1
ATOM 678 O O . GLU A 1 88 ? 13.110 -3.578 -6.397 1.00 54.41 88 GLU A O 1
ATOM 683 N N . GLU A 1 89 ? 13.858 -5.386 -7.496 1.00 42.66 89 GLU A N 1
ATOM 684 C CA . GLU A 1 89 ? 14.078 -6.193 -6.301 1.00 42.66 89 GLU A CA 1
ATOM 685 C C . GLU A 1 89 ? 15.271 -5.578 -5.575 1.00 42.66 89 GLU A C 1
ATOM 687 O O . GLU A 1 89 ? 16.420 -5.725 -5.994 1.00 42.66 89 GLU A O 1
ATOM 692 N N . LYS A 1 90 ? 15.006 -4.849 -4.488 1.00 41.31 90 LYS A N 1
ATOM 693 C CA . LYS A 1 90 ? 16.066 -4.524 -3.541 1.00 41.31 90 LYS A CA 1
ATOM 694 C C . LYS A 1 90 ? 16.609 -5.852 -3.021 1.00 41.31 90 LYS A C 1
ATOM 696 O O . LYS A 1 90 ? 15.915 -6.562 -2.293 1.00 41.31 90 LYS A O 1
ATOM 701 N N . ALA A 1 91 ? 17.830 -6.180 -3.439 1.00 35.50 91 ALA A N 1
ATOM 702 C CA . ALA A 1 91 ? 18.636 -7.216 -2.822 1.00 35.50 91 ALA A CA 1
ATOM 703 C C . ALA A 1 91 ? 18.675 -6.952 -1.310 1.00 35.50 91 ALA A C 1
ATOM 705 O O . ALA A 1 91 ? 18.905 -5.824 -0.871 1.00 35.50 91 ALA A O 1
ATOM 706 N N . LYS A 1 92 ? 18.335 -8.001 -0.568 1.00 31.20 92 LYS A N 1
ATOM 707 C CA . LYS A 1 92 ? 18.271 -8.070 0.889 1.00 31.20 92 LYS A CA 1
ATOM 708 C C . LYS A 1 92 ? 19.579 -7.655 1.558 1.00 31.20 92 LYS A C 1
ATOM 710 O O . LYS A 1 92 ? 20.641 -8.057 1.037 1.00 31.20 92 LYS A O 1
#

Foldseek 3Di:
DPPPVLVVCPPNSPPDDDDDDDQADPVRHGPDDLADFDWDWDDDPPDIDIDTGNDQVPAAWFQAPPPRDTHGRRDQADPPPRGGGDRPPPDD

pLDDT: mean 82.32, std 15.18, range [31.2, 94.38]

Secondary structure (DSSP, 8-state):
--HHHHHHSGGGGTT-------SB-TTS-BS--TTSSEEEEEEETTEEEEEEES-GGGSPPEE-TTT--EE-TT-SB-TTT--B--------

Sequence (92 aa):
MLPLIEAAAGEMGENMQVFYFEGKSKDGKALIDPTREGFLQVKLGERTVRFRLPLASLMPEKKCPTCAEMLSGSWKFCPWDGASLKAEEKAK